Protein 2IIH (pdb70)

InterPro domains:
  IPR002820 Molybdopterin cofactor biosynthesis C (MoaC) domain [PF01967] (13-148)
  IPR023045 Molybdenum cofactor biosynthesis C [TIGR00581] (7-150)
  IPR036522 Molybdopterin cofactor biosynthesis C (MoaC) domain superfamily [G3DSA:3.30.70.640] (1-157)
  IPR036522 Molybdopterin cofactor biosynthesis C (MoaC) domain superfamily [SSF55040] (9-153)
  IPR047594 Molybdenum cofactor biosynthesis C, bacteria/eukaryotes [MF_01224_B] (1-156)
  IPR047594 Molybdenum cofactor biosynthesis C, bacteria/eukaryotes [cd01420] (13-152)
  IPR050105 Molybdenum cofactor biosynthesis MoaA/MoaC [PTHR22960] (9-133)

Secondary structure (DSSP, 8-state):
-------TTS--EEEEEEEEEEEEPPHHHHHHHTTT-SSS--HHHHHHHHHHHHHHHHHHHSTTPPP---SEEEEEEEEETTTTEEEEEEEEEEEESS--HHHHHHHHHHHHHHHHHTTTTT-TT-EEEEEEEEEEE-STT--EE-

Solvent-accessible surface area: 8229 Å² total;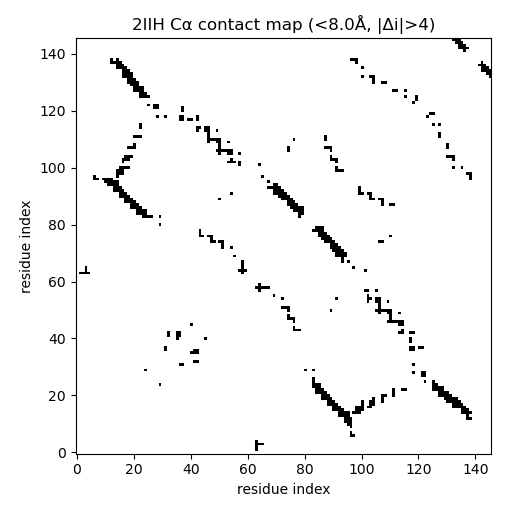 per-residue (Å²): 229,111,130,93,91,108,21,110,174,111,95,99,52,162,26,31,0,30,0,14,0,9,0,61,14,53,96,104,0,10,44,8,12,87,154,32,16,63,84,116,37,57,0,32,87,65,0,53,99,19,0,45,85,4,1,136,111,1,33,131,103,41,121,86,18,32,94,41,103,44,106,22,33,116,13,147,16,46,29,35,110,103,99,85,58,0,66,0,50,2,32,0,90,4,83,1,40,22,26,1,54,83,7,0,50,14,0,0,32,38,0,0,104,22,0,60,58,8,0,75,77,50,10,150,63,12,88,53,29,97,54,72,30,46,39,20,23,21,32,218,95,23,116,102,188,149

Structure (mmCIF, N/CA/C/O backbone):
data_2IIH
#
_entry.id   2IIH
#
_cell.length_a   106.573
_cell.length_b   106.573
_cell.length_c   59.251
_cell.angle_alpha   90.00
_cell.angle_beta   90.00
_cell.angle_gamma   120.00
#
_symmetry.space_group_name_H-M   'H 3 2'
#
loop_
_entity.id
_entity.type
_entity.pdbx_description
1 polymer 'Molybdenum cofactor biosynthesis protein C'
2 non-polymer 'PHOSPHATE ION'
3 water water
#
loop_
_atom_site.group_PDB
_atom_site.id
_atom_site.type_symbol
_atom_site.label_atom_id
_atom_site.label_alt_id
_atom_site.label_comp_id
_atom_site.label_asym_id
_atom_site.label_entity_id
_atom_site.label_seq_id
_atom_site.pdbx_PDB_ins_code
_atom_site.Cartn_x
_atom_site.Cartn_y
_atom_site.Cartn_z
_atom_site.occupancy
_atom_site.B_iso_or_equiv
_atom_site.auth_seq_id
_atom_site.auth_comp_id
_atom_site.auth_asym_id
_atom_site.auth_atom_id
_atom_site.pdbx_PDB_model_num
ATOM 1 N N . ARG A 1 10 ? 11.117 -23.157 8.637 1.00 36.39 10 ARG A N 1
ATOM 2 C CA . ARG A 1 10 ? 10.301 -22.234 7.802 1.00 33.32 10 ARG A CA 1
ATOM 3 C C . ARG A 1 10 ? 10.306 -20.815 8.368 1.00 30.97 10 ARG A C 1
ATOM 4 O O . ARG A 1 10 ? 10.488 -20.613 9.571 1.00 32.44 10 ARG A O 1
ATOM 12 N N . PRO A 1 11 ? 10.122 -19.808 7.501 1.00 23.55 11 PRO A N 1
ATOM 13 C CA . PRO A 1 11 ? 10.102 -18.405 7.927 1.00 24.44 11 PRO A CA 1
ATOM 14 C C . PRO A 1 11 ? 8.950 -18.146 8.893 1.00 22.74 11 PRO A C 1
ATOM 15 O O . PRO A 1 11 ? 7.921 -18.817 8.832 1.00 20.61 11 PRO A O 1
ATOM 19 N N . ARG A 1 12 ? 9.119 -17.169 9.775 1.00 23.23 12 ARG A N 1
ATOM 20 C CA . ARG A 1 12 ? 8.074 -16.834 10.733 1.00 29.30 12 ARG A CA 1
ATOM 21 C C . ARG A 1 12 ? 8.320 -15.486 11.395 1.00 26.04 12 ARG A C 1
ATOM 22 O O . ARG A 1 12 ? 9.465 -15.071 11.575 1.00 28.91 12 ARG A O 1
ATOM 30 N N . MET A 1 13 ? 7.240 -14.794 11.742 1.00 24.87 13 MET A N 1
ATOM 31 C CA . MET A 1 13 ? 7.371 -13.518 12.432 1.00 25.44 13 MET A CA 1
ATOM 32 C C . MET A 1 13 ? 7.443 -13.914 13.901 1.00 30.47 13 MET A C 1
ATOM 33 O O . MET A 1 13 ? 6.417 -14.197 14.529 1.00 24.49 13 MET A O 1
ATOM 38 N N . VAL A 1 14 ? 8.664 -13.962 14.428 1.00 30.57 14 VAL A N 1
ATOM 39 C CA . VAL A 1 14 ? 8.913 -14.339 15.816 1.00 33.66 14 VAL A CA 1
ATOM 40 C C . VAL A 1 14 ? 7.860 -13.797 16.770 1.00 31.24 14 VAL A C 1
ATOM 41 O O . VAL A 1 14 ? 7.499 -12.621 16.714 1.00 32.33 14 VAL A O 1
ATOM 45 N N . ASP A 1 15 ? 7.371 -14.662 17.652 1.00 33.44 15 ASP A N 1
ATOM 46 C CA . ASP A 1 15 ? 6.358 -14.269 18.619 1.00 32.42 15 ASP A CA 1
ATOM 47 C C . ASP A 1 15 ? 6.991 -13.493 19.769 1.00 35.14 15 ASP A C 1
ATOM 48 O O . ASP A 1 15 ? 7.902 -13.985 20.438 1.00 35.72 15 ASP A O 1
ATOM 53 N N . VAL A 1 16 ? 6.512 -12.272 19.981 1.00 32.96 16 VAL A N 1
ATOM 54 C CA . VAL A 1 16 ? 7.019 -11.413 21.046 1.00 33.99 16 VAL A CA 1
ATOM 55 C C . VAL A 1 16 ? 5.850 -10.846 21.844 1.00 33.72 16 VAL A C 1
ATOM 56 O O . VAL A 1 16 ? 5.969 -9.805 22.491 1.00 34.11 16 VAL A O 1
ATOM 60 N N . THR A 1 17 ? 4.720 -11.545 21.792 1.00 34.03 17 THR A N 1
ATOM 61 C CA . THR A 1 17 ? 3.516 -11.110 22.486 1.00 35.57 17 THR A CA 1
ATOM 62 C C . THR A 1 17 ? 3.712 -11.026 24.000 1.00 38.81 17 THR A C 1
ATOM 63 O O . THR A 1 17 ? 3.193 -10.118 24.645 1.00 38.37 17 THR A O 1
ATOM 67 N N . GLU A 1 18 ? 4.467 -11.966 24.559 1.00 42.53 18 GLU A N 1
ATOM 68 C CA . GLU A 1 18 ? 4.710 -11.995 25.999 1.00 49.38 18 GLU A CA 1
ATOM 69 C C . GLU A 1 18 ? 5.699 -10.940 26.473 1.00 48.13 18 GLU A C 1
ATOM 70 O O . GLU A 1 18 ? 5.715 -10.583 27.651 1.00 48.33 18 GLU A O 1
ATOM 76 N N . LYS A 1 19 ? 6.531 -10.450 25.561 1.00 45.91 19 LYS A N 1
ATOM 77 C CA . LYS A 1 19 ? 7.512 -9.439 25.921 1.00 43.37 19 LYS A CA 1
ATOM 78 C C . LYS A 1 19 ? 6.828 -8.115 26.225 1.00 42.64 19 LYS A C 1
ATOM 79 O O . LYS A 1 19 ? 5.772 -7.807 25.677 1.00 44.10 19 LYS A O 1
ATOM 85 N N . PRO A 1 20 ? 7.424 -7.317 27.119 1.00 43.15 20 PRO A N 1
ATOM 86 C CA . PRO A 1 20 ? 6.879 -6.016 27.507 1.00 41.11 20 PRO A CA 1
ATOM 87 C C . PRO A 1 20 ? 7.110 -4.927 26.463 1.00 40.49 20 PRO A C 1
ATOM 88 O O . PRO A 1 20 ? 7.992 -5.038 25.613 1.00 40.63 20 PRO A O 1
ATOM 92 N N . GLU A 1 21 ? 6.313 -3.873 26.549 1.00 40.16 21 GLU A N 1
ATOM 93 C CA . GLU A 1 21 ? 6.400 -2.753 25.625 1.00 42.60 21 GLU A CA 1
ATOM 94 C C . GLU A 1 21 ? 7.401 -1.736 26.176 1.00 40.49 21 GLU A C 1
ATOM 95 O O . GLU A 1 21 ? 7.094 -0.994 27.110 1.00 40.44 21 GLU A O 1
ATOM 101 N N . THR A 1 22 ? 8.600 -1.713 25.600 1.00 35.49 22 THR A N 1
ATOM 102 C CA . THR A 1 22 ? 9.646 -0.800 26.047 1.00 32.22 22 THR A CA 1
ATOM 103 C C . THR A 1 22 ? 10.084 0.175 24.963 1.00 32.64 22 THR A C 1
ATOM 104 O O . THR A 1 22 ? 9.780 -0.006 23.785 1.00 32.00 22 THR A O 1
ATOM 108 N N . PHE A 1 23 ? 10.812 1.208 25.374 1.00 28.76 23 PHE A N 1
ATOM 109 C CA . PHE A 1 23 ? 11.295 2.224 24.453 1.00 29.78 23 PHE A CA 1
ATOM 110 C C . PHE A 1 23 ? 12.475 1.741 23.628 1.00 28.66 23 PHE A C 1
ATOM 111 O O . PHE A 1 23 ? 13.503 1.330 24.171 1.00 23.10 23 PHE A O 1
ATOM 119 N N . ARG A 1 24 ? 12.310 1.793 22.311 1.00 22.37 24 ARG A N 1
ATOM 120 C CA . ARG A 1 24 ? 13.346 1.360 21.383 1.00 25.75 24 ARG A CA 1
ATOM 121 C C . ARG A 1 24 ? 13.813 2.515 20.501 1.00 21.52 24 ARG A C 1
ATOM 122 O O . ARG A 1 24 ? 13.056 3.444 20.209 1.00 19.23 24 ARG A O 1
ATOM 130 N N . THR A 1 25 ? 15.068 2.449 20.077 1.00 20.91 25 THR A N 1
ATOM 131 C CA . THR A 1 25 ? 15.631 3.459 19.199 1.00 19.69 25 THR A CA 1
ATOM 132 C C . THR A 1 25 ? 16.676 2.795 18.312 1.00 18.17 25 THR A C 1
ATOM 133 O O . THR A 1 25 ? 17.290 1.802 18.699 1.00 20.09 25 THR A O 1
ATOM 137 N N . ALA A 1 26 ? 16.853 3.337 17.113 1.00 16.61 26 ALA A N 1
ATOM 138 C CA . ALA A 1 26 ? 17.835 2.809 16.177 1.00 17.22 26 ALA A CA 1
ATOM 139 C C . ALA A 1 26 ? 18.298 3.925 15.255 1.00 17.57 26 ALA A C 1
ATOM 140 O O . ALA A 1 26 ? 17.504 4.778 14.849 1.00 18.58 26 ALA A O 1
ATOM 142 N N . THR A 1 27 ? 19.588 3.914 14.934 1.00 15.41 27 THR A N 1
ATOM 143 C CA . THR A 1 27 ? 20.178 4.918 14.058 1.00 15.45 27 THR A CA 1
ATOM 144 C C . THR A 1 27 ? 21.044 4.225 13.012 1.00 12.75 27 THR A C 1
ATOM 145 O O . THR A 1 27 ? 21.868 3.370 13.342 1.00 15.25 27 THR A O 1
ATOM 149 N N . ALA A 1 28 ? 20.846 4.587 11.750 1.00 13.68 28 ALA A N 1
ATOM 150 C CA . ALA A 1 28 ? 21.622 4.004 10.664 1.00 15.73 28 ALA A CA 1
ATOM 151 C C . ALA A 1 28 ? 22.080 5.103 9.720 1.00 13.35 28 ALA A C 1
ATOM 152 O O . ALA A 1 28 ? 21.673 6.257 9.850 1.00 17.29 28 ALA A O 1
ATOM 154 N N . GLU A 1 29 ? 22.938 4.745 8.772 1.00 14.80 29 GLU A N 1
ATOM 155 C CA . GLU A 1 29 ? 23.424 5.709 7.799 1.00 13.86 29 GLU A CA 1
ATOM 156 C C . GLU A 1 29 ? 23.699 5.014 6.474 1.00 13.58 29 GLU A C 1
ATOM 157 O O . GLU A 1 29 ? 23.806 3.788 6.411 1.00 17.05 29 GLU A O 1
ATOM 163 N N . ALA A 1 30 ? 23.779 5.811 5.417 1.00 15.27 30 ALA A N 1
ATOM 164 C CA . ALA A 1 30 ? 24.062 5.319 4.081 1.00 14.64 30 ALA A CA 1
ATOM 165 C C . ALA A 1 30 ? 24.813 6.426 3.362 1.00 14.03 30 ALA A C 1
ATOM 166 O O . ALA A 1 30 ? 24.750 7.593 3.756 1.00 13.58 30 ALA A O 1
ATOM 168 N N . PHE A 1 31 ? 25.534 6.054 2.312 1.00 14.79 31 PHE A N 1
ATOM 169 C CA . PHE A 1 31 ? 26.298 7.018 1.540 1.00 16.86 31 PHE A CA 1
ATOM 170 C C . PHE A 1 31 ? 26.095 6.811 0.050 1.00 17.84 31 PHE A C 1
ATOM 171 O O . PHE A 1 31 ? 25.883 5.689 -0.413 1.00 19.34 31 PHE A O 1
ATOM 179 N N . VAL A 1 32 ? 26.153 7.909 -0.693 1.00 17.27 32 VAL A N 1
ATOM 180 C CA . VAL A 1 32 ? 26.059 7.865 -2.145 1.00 16.52 32 VAL A CA 1
ATOM 181 C C . VAL A 1 32 ? 27.356 8.515 -2.603 1.00 18.19 32 VAL A C 1
ATOM 182 O O . VAL A 1 32 ? 27.631 9.664 -2.244 1.00 19.50 32 VAL A O 1
ATOM 186 N N . GLU A 1 33 ? 28.168 7.781 -3.359 1.00 19.79 33 GLU A N 1
ATOM 187 C CA . GLU A 1 33 ? 29.433 8.329 -3.845 1.00 19.28 33 GLU A CA 1
ATOM 188 C C . GLU A 1 33 ? 29.175 9.093 -5.141 1.00 20.31 33 GLU A C 1
ATOM 189 O O . GLU A 1 33 ? 28.610 8.552 -6.091 1.00 20.63 33 GLU A O 1
ATOM 195 N N . LEU A 1 34 ? 29.605 10.350 -5.179 1.00 19.84 34 LEU A N 1
ATOM 196 C CA . LEU A 1 34 ? 29.366 11.203 -6.339 1.00 19.51 34 LEU A CA 1
ATOM 197 C C . LEU A 1 34 ? 30.520 11.377 -7.324 1.00 22.48 34 LEU A C 1
ATOM 198 O O . LEU A 1 34 ? 31.688 11.402 -6.941 1.00 20.93 34 LEU A O 1
ATOM 203 N N . THR A 1 35 ? 30.172 11.500 -8.600 1.00 21.50 35 THR A N 1
ATOM 204 C CA . THR A 1 35 ? 31.153 11.750 -9.646 1.00 28.40 35 THR A CA 1
ATOM 205 C C . THR A 1 35 ? 31.179 13.274 -9.696 1.00 29.17 35 THR A C 1
ATOM 206 O O . THR A 1 35 ? 30.340 13.914 -9.068 1.00 21.40 35 THR A O 1
ATOM 210 N N . GLU A 1 36 ? 32.125 13.869 -10.416 1.00 31.70 36 GLU A N 1
ATOM 211 C CA . GLU A 1 36 ? 32.168 15.327 -10.484 1.00 34.05 36 GLU A CA 1
ATOM 212 C C . GLU A 1 36 ? 30.906 15.868 -11.142 1.00 30.64 36 GLU A C 1
ATOM 213 O O . GLU A 1 36 ? 30.400 16.922 -10.759 1.00 29.99 36 GLU A O 1
ATOM 219 N N . GLU A 1 37 ? 30.395 15.136 -12.126 1.00 30.91 37 GLU A N 1
ATOM 220 C CA . GLU A 1 37 ? 29.187 15.547 -12.832 1.00 31.84 37 GLU A CA 1
ATOM 221 C C . GLU A 1 37 ? 27.998 15.605 -11.874 1.00 31.47 37 GLU A C 1
ATOM 222 O O . GLU A 1 37 ? 27.207 16.549 -11.910 1.00 30.99 37 GLU A O 1
ATOM 228 N N . ALA A 1 38 ? 27.877 14.595 -11.018 1.00 27.10 38 ALA A N 1
ATOM 229 C CA . ALA A 1 38 ? 26.779 14.533 -10.056 1.00 26.30 38 ALA A CA 1
ATOM 230 C C . ALA A 1 38 ? 26.905 15.617 -8.987 1.00 25.90 38 ALA A C 1
ATOM 231 O O . ALA A 1 38 ? 25.912 16.226 -8.587 1.00 23.95 38 ALA A O 1
ATOM 233 N N . LEU A 1 39 ? 28.129 15.862 -8.527 1.00 25.54 39 LEU A N 1
ATOM 234 C CA . LEU A 1 39 ? 28.363 16.879 -7.508 1.00 24.37 39 LEU A CA 1
ATOM 235 C C . LEU A 1 39 ? 27.971 18.247 -8.051 1.00 26.98 39 LEU A C 1
ATOM 236 O O . LEU A 1 39 ? 27.280 19.019 -7.386 1.00 29.02 39 LEU A O 1
ATOM 241 N N . SER A 1 40 ? 28.418 18.536 -9.267 1.00 28.65 40 SER A N 1
ATOM 242 C CA . SER A 1 40 ? 28.115 19.807 -9.906 1.00 32.20 40 SER A CA 1
ATOM 243 C C . SER A 1 40 ? 26.604 19.996 -9.972 1.00 34.92 40 SER A C 1
ATOM 244 O O . SER A 1 40 ? 26.094 21.093 -9.751 1.00 34.85 40 SER A O 1
ATOM 247 N N . ALA A 1 41 ? 25.891 18.913 -10.265 1.00 35.92 41 ALA A N 1
ATOM 248 C CA . ALA A 1 41 ? 24.437 18.954 -10.360 1.00 38.08 41 ALA A CA 1
ATOM 249 C C . ALA A 1 41 ? 23.786 19.263 -9.014 1.00 38.99 41 ALA A C 1
ATOM 250 O O . ALA A 1 41 ? 22.846 20.053 -8.940 1.00 41.59 41 ALA A O 1
ATOM 252 N N . LEU A 1 42 ? 24.286 18.640 -7.951 1.00 39.65 42 LEU A N 1
ATOM 253 C CA . LEU A 1 42 ? 23.737 18.850 -6.615 1.00 45.25 42 LEU A CA 1
ATOM 254 C C . LEU A 1 42 ? 23.997 20.246 -6.059 1.00 49.52 42 LEU A C 1
ATOM 255 O O . LEU A 1 42 ? 23.220 20.749 -5.245 1.00 52.65 42 LEU A O 1
ATOM 260 N N . GLU A 1 43 ? 25.087 20.872 -6.491 1.00 50.80 43 GLU A N 1
ATOM 261 C CA . GLU A 1 43 ? 25.424 22.207 -6.011 1.00 53.09 43 GLU A CA 1
ATOM 262 C C . GLU A 1 43 ? 24.581 23.279 -6.693 1.00 56.38 43 GLU A C 1
ATOM 263 O O . GLU A 1 43 ? 24.709 24.466 -6.390 1.00 61.29 43 GLU A O 1
ATOM 269 N N . LYS A 1 44 ? 23.716 22.855 -7.608 1.00 59.22 44 LYS A N 1
ATOM 270 C CA . LYS A 1 44 ? 22.860 23.785 -8.333 1.00 59.77 44 LYS A CA 1
ATOM 271 C C . LYS A 1 44 ? 21.377 23.525 -8.086 1.00 61.39 44 LYS A C 1
ATOM 272 O O . LYS A 1 44 ? 20.523 24.292 -8.530 1.00 59.93 44 LYS A O 1
ATOM 278 N N . GLY A 1 45 ? 21.073 22.442 -7.376 1.00 62.51 45 GLY A N 1
ATOM 279 C CA . GLY A 1 45 ? 19.689 22.120 -7.081 1.00 65.29 45 GLY A CA 1
ATOM 280 C C . GLY A 1 45 ? 19.126 20.969 -7.894 1.00 67.62 45 GLY A C 1
ATOM 281 O O . GLY A 1 45 ? 17.937 20.660 -7.796 1.00 67.62 45 GLY A O 1
ATOM 282 N N . GLY A 1 46 ? 19.972 20.335 -8.699 1.00 68.26 46 GLY A N 1
ATOM 283 C CA . GLY A 1 46 ? 19.520 19.218 -9.511 1.00 69.30 46 GLY A CA 1
ATOM 284 C C . GLY A 1 46 ? 19.713 19.435 -11.000 1.00 70.85 46 GLY A C 1
ATOM 285 O O . GLY A 1 46 ? 20.365 20.393 -11.416 1.00 69.64 46 GLY A O 1
ATOM 286 N N . VAL A 1 47 ? 19.146 18.538 -11.801 1.00 72.03 47 VAL A N 1
ATOM 287 C CA . VAL A 1 47 ? 19.248 18.619 -13.255 1.00 74.95 47 VAL A CA 1
ATOM 288 C C . VAL A 1 47 ? 17.867 18.624 -13.909 1.00 75.18 47 VAL A C 1
ATOM 289 O O . VAL A 1 47 ? 17.553 17.764 -14.733 1.00 74.44 47 VAL A O 1
ATOM 293 N N . GLY A 1 48 ? 17.047 19.604 -13.533 1.00 73.36 48 GLY A N 1
ATOM 294 C CA . GLY A 1 48 ? 15.709 19.713 -14.087 1.00 70.11 48 GLY A CA 1
ATOM 295 C C . GLY A 1 48 ? 14.774 18.643 -13.558 1.00 66.48 48 GLY A C 1
ATOM 296 O O . GLY A 1 48 ? 14.257 17.827 -14.325 1.00 68.04 48 GLY A O 1
ATOM 297 N N . LYS A 1 49 ? 14.548 18.645 -12.246 1.00 60.42 49 LYS A N 1
ATOM 298 C CA . LYS A 1 49 ? 13.676 17.651 -11.635 1.00 50.66 49 LYS A CA 1
ATOM 299 C C . LYS A 1 49 ? 13.409 17.927 -10.156 1.00 44.89 49 LYS A C 1
ATOM 300 O O . LYS A 1 49 ? 12.550 17.289 -9.549 1.00 41.24 49 LYS A O 1
ATOM 306 N N . GLY A 1 50 ? 14.149 18.870 -9.579 1.00 36.52 50 GLY A N 1
ATOM 307 C CA . GLY A 1 50 ? 13.974 19.189 -8.173 1.00 33.82 50 GLY A CA 1
ATOM 308 C C . GLY A 1 50 ? 15.242 18.923 -7.381 1.00 34.79 50 GLY A C 1
ATOM 309 O O . GLY A 1 50 ? 16.185 18.330 -7.904 1.00 37.52 50 GLY A O 1
ATOM 310 N N . ASP A 1 51 ? 15.266 19.356 -6.122 1.00 29.93 51 ASP A N 1
ATOM 311 C CA . ASP A 1 51 ? 16.433 19.169 -5.259 1.00 29.11 51 ASP A CA 1
ATOM 312 C C . ASP A 1 51 ? 16.493 17.735 -4.737 1.00 25.67 51 ASP A C 1
ATOM 313 O O . ASP A 1 51 ? 15.672 17.328 -3.913 1.00 28.33 51 ASP A O 1
ATOM 318 N N . PRO A 1 52 ? 17.478 16.951 -5.201 1.00 23.32 52 PRO A N 1
ATOM 319 C CA . PRO A 1 52 ? 17.621 15.558 -4.767 1.00 24.65 52 PRO A CA 1
ATOM 320 C C . PRO A 1 52 ? 17.687 15.355 -3.251 1.00 24.16 52 PRO A C 1
ATOM 321 O O . PRO A 1 52 ? 17.100 14.413 -2.722 1.00 20.55 52 PRO A O 1
ATOM 325 N N . LEU A 1 53 ? 18.397 16.235 -2.551 1.00 21.97 53 LEU A N 1
ATOM 326 C CA . LEU A 1 53 ? 18.543 16.101 -1.105 1.00 21.03 53 LEU A CA 1
ATOM 327 C C . LEU A 1 53 ? 17.226 16.279 -0.355 1.00 22.12 53 LEU A C 1
ATOM 328 O O . LEU A 1 53 ? 16.962 15.585 0.626 1.00 18.75 53 LEU A O 1
ATOM 333 N N . VAL A 1 54 ? 16.402 17.208 -0.826 1.00 21.17 54 VAL A N 1
ATOM 334 C CA . VAL A 1 54 ? 15.116 17.485 -0.198 1.00 20.27 54 VAL A CA 1
ATOM 335 C C . VAL A 1 54 ? 14.119 16.345 -0.411 1.00 18.09 54 VAL A C 1
ATOM 336 O O . VAL A 1 54 ? 13.474 15.880 0.530 1.00 18.98 54 VAL A O 1
ATOM 340 N N . VAL A 1 55 ? 13.994 15.905 -1.656 1.00 16.52 55 VAL A N 1
ATOM 341 C CA . VAL A 1 55 ? 13.072 14.825 -1.995 1.00 12.44 55 VAL A CA 1
ATOM 342 C C . VAL A 1 55 ? 13.484 13.524 -1.310 1.00 14.49 55 VAL A C 1
ATOM 343 O O . VAL A 1 55 ? 12.638 12.769 -0.833 1.00 13.21 55 VAL A O 1
ATOM 347 N N . ALA A 1 56 ? 14.790 13.273 -1.247 1.00 14.28 56 ALA A N 1
ATOM 348 C CA . ALA A 1 56 ? 15.304 12.056 -0.624 1.00 13.93 56 ALA A CA 1
ATOM 349 C C . ALA A 1 56 ? 15.035 12.004 0.877 1.00 15.36 56 ALA A C 1
ATOM 350 O O . ALA A 1 56 ? 14.734 10.944 1.428 1.00 14.12 56 ALA A O 1
ATOM 352 N N . GLN A 1 57 ? 15.150 13.153 1.535 1.00 14.75 57 GLN A N 1
ATOM 353 C CA . GLN A 1 57 ? 14.937 13.235 2.971 1.00 17.47 57 GLN A CA 1
ATOM 354 C C . GLN A 1 57 ? 13.510 12.826 3.309 1.00 18.53 57 GLN A C 1
ATOM 355 O O . GLN A 1 57 ? 13.280 12.076 4.252 1.00 16.64 57 GLN A O 1
ATOM 361 N N . LEU A 1 58 ? 12.546 13.307 2.531 1.00 1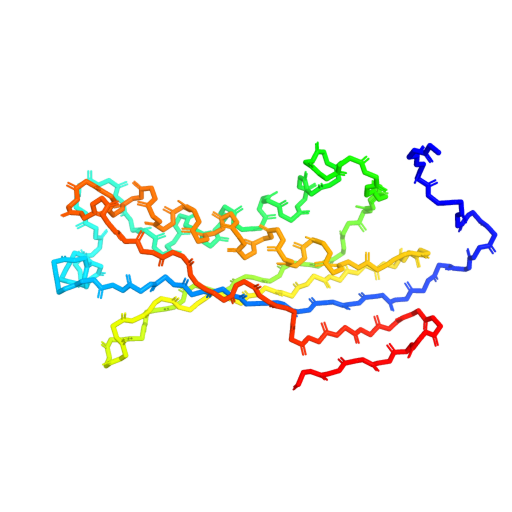5.86 58 LEU A N 1
ATOM 362 C CA . LEU A 1 58 ? 11.157 12.948 2.779 1.00 15.26 58 LEU A CA 1
ATOM 363 C C . LEU A 1 58 ? 10.895 11.486 2.429 1.00 14.03 58 LEU A C 1
ATOM 364 O O . LEU A 1 58 ? 10.131 10.806 3.113 1.00 12.19 58 LEU A O 1
ATOM 369 N N . ALA A 1 59 ? 11.533 10.995 1.368 1.00 13.37 59 ALA A N 1
ATOM 370 C CA . ALA A 1 59 ? 11.352 9.602 0.970 1.00 14.68 59 ALA A CA 1
ATOM 371 C C . ALA A 1 59 ? 11.805 8.688 2.105 1.00 12.98 59 ALA A C 1
ATOM 372 O O . ALA A 1 59 ? 11.237 7.621 2.314 1.00 13.30 59 ALA A O 1
ATOM 374 N N . GLY A 1 60 ? 12.832 9.118 2.832 1.00 12.85 60 GLY A N 1
ATOM 375 C CA . GLY A 1 60 ? 13.331 8.329 3.946 1.00 11.68 60 GLY A CA 1
ATOM 376 C C . GLY A 1 60 ? 12.318 8.197 5.071 1.00 12.86 60 GLY A C 1
ATOM 377 O O . GLY A 1 60 ? 12.142 7.118 5.639 1.00 11.35 60 GLY A O 1
ATOM 378 N N . ILE A 1 61 ? 11.648 9.299 5.401 1.00 13.11 61 ILE A N 1
ATOM 379 C CA . ILE A 1 61 ? 10.648 9.294 6.463 1.00 14.33 61 ILE A CA 1
ATOM 380 C C . ILE A 1 61 ? 9.492 8.389 6.056 1.00 14.36 61 ILE A C 1
ATOM 381 O O . ILE A 1 61 ? 9.028 7.562 6.836 1.00 12.53 61 ILE A O 1
ATOM 386 N N . LEU A 1 62 ? 9.036 8.544 4.820 1.00 13.36 62 LEU A N 1
ATOM 387 C CA . LEU A 1 62 ? 7.952 7.722 4.312 1.00 10.33 62 LEU A CA 1
ATOM 388 C C . LEU A 1 62 ? 8.343 6.248 4.334 1.00 13.27 62 LEU A C 1
ATOM 389 O O . LEU A 1 62 ? 7.543 5.392 4.724 1.00 14.24 62 LEU A O 1
ATOM 394 N N . ALA A 1 63 ? 9.576 5.960 3.923 1.00 13.29 63 ALA A N 1
ATOM 395 C CA . ALA A 1 63 ? 10.079 4.585 3.886 1.00 14.99 63 ALA A CA 1
ATOM 396 C C . ALA A 1 63 ? 10.108 3.930 5.264 1.00 15.91 63 ALA A C 1
ATOM 397 O O . ALA A 1 63 ? 9.831 2.737 5.400 1.00 13.60 63 ALA A O 1
ATOM 399 N N . ALA A 1 64 ? 10.452 4.707 6.285 1.00 13.60 64 ALA A N 1
ATOM 400 C CA . ALA A 1 64 ? 10.494 4.180 7.645 1.00 12.65 64 ALA A CA 1
ATOM 401 C C . ALA A 1 64 ? 9.116 3.634 8.021 1.00 14.07 64 ALA A C 1
ATOM 402 O O . ALA A 1 64 ? 8.994 2.568 8.631 1.00 11.69 64 ALA A O 1
ATOM 404 N N . LYS A 1 65 ? 8.071 4.370 7.654 1.00 14.80 65 LYS A N 1
ATOM 405 C CA . LYS A 1 65 ? 6.715 3.937 7.961 1.00 11.84 65 LYS A CA 1
ATOM 406 C C . LYS A 1 65 ? 6.265 2.731 7.138 1.00 16.91 65 LYS A C 1
ATOM 407 O O . LYS A 1 65 ? 5.383 1.992 7.559 1.00 20.06 65 LYS A O 1
ATOM 413 N N . LYS A 1 66 ? 6.879 2.530 5.975 1.00 17.44 66 LYS A N 1
ATOM 414 C CA . LYS A 1 66 ? 6.520 1.421 5.091 1.00 17.24 66 LYS A CA 1
ATOM 415 C C . LYS A 1 66 ? 7.376 0.174 5.291 1.00 15.80 66 LYS A C 1
ATOM 416 O O . LYS A 1 66 ? 7.174 -0.833 4.620 1.00 15.99 66 LYS A O 1
ATOM 422 N N . THR A 1 67 ? 8.320 0.238 6.220 1.00 15.16 67 THR A N 1
ATOM 423 C CA . THR A 1 67 ? 9.235 -0.877 6.467 1.00 13.29 67 THR A CA 1
ATOM 424 C C . THR A 1 67 ? 8.640 -2.282 6.616 1.00 12.87 67 THR A C 1
ATOM 425 O O . THR A 1 67 ? 9.101 -3.222 5.965 1.00 14.96 67 THR A O 1
ATOM 429 N N . ALA A 1 68 ? 7.627 -2.435 7.464 1.00 12.51 68 ALA A N 1
ATOM 430 C CA . ALA A 1 68 ? 7.024 -3.748 7.685 1.00 15.78 68 ALA A CA 1
ATOM 431 C C . ALA A 1 68 ? 6.385 -4.328 6.429 1.00 16.91 68 ALA A C 1
ATOM 432 O O . ALA A 1 68 ? 6.226 -5.541 6.309 1.00 17.09 68 ALA A O 1
ATOM 434 N N . ASP A 1 69 ? 6.021 -3.460 5.495 1.00 15.10 69 ASP A N 1
ATOM 435 C CA . ASP A 1 69 ? 5.401 -3.899 4.246 1.00 15.00 69 ASP A CA 1
ATOM 436 C C . ASP A 1 69 ? 6.466 -4.413 3.265 1.00 17.23 69 ASP A C 1
ATOM 437 O O . ASP A 1 69 ? 6.175 -5.234 2.393 1.00 18.84 69 ASP A O 1
ATOM 442 N N . LEU A 1 70 ? 7.704 -3.945 3.428 1.00 14.23 70 LEU A N 1
ATOM 443 C CA . LEU A 1 70 ? 8.811 -4.323 2.538 1.00 15.06 70 LEU A CA 1
ATOM 444 C C . LEU A 1 70 ? 9.649 -5.497 3.025 1.00 12.78 70 LEU A C 1
ATOM 445 O O . LEU A 1 70 ? 10.159 -6.290 2.223 1.00 15.07 70 LEU A O 1
ATOM 450 N N . ILE A 1 71 ? 9.821 -5.590 4.339 1.00 13.61 71 ILE A N 1
ATOM 451 C CA . ILE A 1 71 ? 10.608 -6.657 4.947 1.00 11.97 71 ILE A CA 1
ATOM 452 C C . ILE A 1 71 ? 9.629 -7.725 5.450 1.00 14.24 71 ILE A C 1
ATOM 453 O O . ILE A 1 71 ? 8.940 -7.535 6.460 1.00 13.39 71 ILE A O 1
ATOM 458 N N . PRO A 1 72 ? 9.569 -8.869 4.746 1.00 14.75 72 PRO A N 1
ATOM 459 C CA . PRO A 1 72 ? 8.683 -9.997 5.050 1.00 16.99 72 PRO A CA 1
ATOM 460 C C . PRO A 1 72 ? 8.394 -10.377 6.497 1.00 15.83 72 PRO A C 1
ATOM 461 O O . PRO A 1 72 ? 7.237 -10.406 6.900 1.00 16.42 72 PRO A O 1
ATOM 465 N N . LEU A 1 73 ? 9.427 -10.656 7.287 1.00 14.05 73 LEU A N 1
ATOM 466 C CA . LEU A 1 73 ? 9.210 -11.073 8.668 1.00 14.21 73 LEU A CA 1
ATOM 467 C C . LEU A 1 73 ? 9.210 -9.964 9.718 1.00 16.37 73 LEU A C 1
ATOM 468 O O . LEU A 1 73 ? 9.128 -10.232 10.922 1.00 17.38 73 LEU A O 1
ATOM 473 N N . CYS A 1 74 ? 9.268 -8.722 9.261 1.00 14.64 74 CYS A N 1
ATOM 474 C CA . CYS A 1 74 ? 9.294 -7.559 10.142 1.00 14.67 74 CYS A CA 1
ATOM 475 C C . CYS A 1 74 ? 7.967 -7.324 10.868 1.00 15.22 74 CYS A C 1
ATOM 476 O O . CYS A 1 74 ? 6.893 -7.463 10.279 1.00 14.62 74 CYS A O 1
ATOM 479 N N . HIS A 1 75 ? 8.047 -6.963 12.146 1.00 14.26 75 HIS A N 1
ATOM 480 C CA . HIS A 1 75 ? 6.853 -6.707 12.957 1.00 18.48 75 HIS A CA 1
ATOM 481 C C . HIS A 1 75 ? 6.266 -5.321 12.687 1.00 19.13 75 HIS A C 1
ATOM 482 O O . HIS A 1 75 ? 6.983 -4.321 12.700 1.00 19.72 75 HIS A O 1
ATOM 489 N N . PRO A 1 76 ? 4.952 -5.242 12.433 1.00 16.63 76 PRO A N 1
ATOM 490 C CA . PRO A 1 76 ? 4.325 -3.938 12.174 1.00 18.62 76 PRO A CA 1
ATOM 491 C C . PRO A 1 76 ? 4.292 -3.166 13.491 1.00 21.31 76 PRO A C 1
ATOM 492 O O . PRO A 1 76 ? 3.793 -3.674 14.493 1.00 27.11 76 PRO A O 1
ATOM 496 N N . LEU A 1 77 ? 4.818 -1.947 13.494 1.00 24.52 77 LEU A N 1
ATOM 497 C CA . LEU A 1 77 ? 4.853 -1.151 14.718 1.00 26.27 77 LEU A CA 1
ATOM 498 C C . LEU A 1 77 ? 4.466 0.307 14.516 1.00 21.95 77 LEU A C 1
ATOM 499 O O . LEU A 1 77 ? 4.726 0.890 13.467 1.00 23.79 77 LEU A O 1
ATOM 504 N N . PRO A 1 78 ? 3.816 0.913 15.521 1.00 19.83 78 PRO A N 1
ATOM 505 C CA . PRO A 1 78 ? 3.446 2.320 15.379 1.00 21.33 78 PRO A CA 1
ATOM 506 C C . PRO A 1 78 ? 4.699 3.100 15.775 1.00 24.61 78 PRO A C 1
ATOM 507 O O . PRO A 1 78 ? 5.220 2.927 16.878 1.00 26.46 78 PRO A O 1
ATOM 511 N N . LEU A 1 79 ? 5.200 3.930 14.871 1.00 26.42 79 LEU A N 1
ATOM 512 C CA . LEU A 1 79 ? 6.400 4.709 15.146 1.00 21.66 79 LEU A CA 1
ATOM 513 C C . LEU A 1 79 ? 6.059 5.994 15.884 1.00 21.44 79 LEU A C 1
ATOM 514 O O . LEU A 1 79 ? 5.062 6.645 15.586 1.00 24.77 79 LEU A O 1
ATOM 519 N N . THR A 1 80 ? 6.893 6.361 16.852 1.00 23.10 80 THR A N 1
ATOM 520 C CA . THR A 1 80 ? 6.655 7.575 17.617 1.00 23.71 80 THR A CA 1
ATOM 521 C C . THR A 1 80 ? 7.633 8.685 17.243 1.00 25.07 80 THR A C 1
ATOM 522 O O . THR A 1 80 ? 7.508 9.820 17.705 1.00 24.92 80 THR A O 1
ATOM 526 N N . GLY A 1 81 ? 8.607 8.358 16.400 1.00 20.70 81 GLY A N 1
ATOM 527 C CA . GLY A 1 81 ? 9.566 9.362 15.986 1.00 18.88 81 GLY A CA 1
ATOM 528 C C . GLY A 1 81 ? 10.415 8.929 14.808 1.00 15.85 81 GLY A C 1
ATOM 529 O O . GLY A 1 81 ? 10.850 7.778 14.738 1.00 15.83 81 GLY A O 1
ATOM 530 N N . VAL A 1 82 ? 10.634 9.852 13.876 1.00 16.04 82 VAL A N 1
ATOM 531 C CA . VAL A 1 82 ? 11.464 9.593 12.704 1.00 17.13 82 VAL A CA 1
ATOM 532 C C . VAL A 1 82 ? 12.193 10.863 12.298 1.00 18.74 82 VAL A C 1
ATOM 533 O O . VAL A 1 82 ? 11.574 11.894 12.024 1.00 19.38 82 VAL A O 1
ATOM 537 N N . GLU A 1 83 ? 13.519 10.781 12.279 1.00 16.85 83 GLU A N 1
ATOM 538 C CA . GLU A 1 83 ? 14.362 11.902 11.892 1.00 18.44 83 GLU A CA 1
ATOM 539 C C . GLU A 1 83 ? 15.271 11.406 10.776 1.00 17.68 83 GLU A C 1
ATOM 540 O O . GLU A 1 83 ? 15.876 10.339 10.893 1.00 17.48 83 GLU A O 1
ATOM 546 N N . VAL A 1 84 ? 15.344 12.160 9.687 1.00 15.55 84 VAL A N 1
ATOM 547 C CA . VAL A 1 84 ? 16.199 11.793 8.569 1.00 17.22 84 VAL A CA 1
ATOM 548 C C . VAL A 1 84 ? 16.963 13.020 8.097 1.00 23.29 84 VAL A C 1
ATOM 549 O O . VAL A 1 84 ? 16.401 14.111 7.983 1.00 22.56 84 VAL A O 1
ATOM 553 N N . ARG A 1 85 ? 18.253 12.846 7.845 1.00 20.60 85 ARG A N 1
ATOM 554 C CA . ARG A 1 85 ? 19.067 13.946 7.368 1.00 25.78 85 ARG A CA 1
ATOM 555 C C . ARG A 1 85 ? 19.821 13.498 6.128 1.00 22.83 85 ARG A C 1
ATOM 556 O O . ARG A 1 85 ? 20.395 12.408 6.096 1.00 25.24 85 ARG A O 1
ATOM 564 N N . VAL A 1 86 ? 19.793 14.338 5.102 1.00 18.13 86 VAL A N 1
ATOM 565 C CA . VAL A 1 86 ? 20.476 14.052 3.851 1.00 18.03 86 VAL A CA 1
ATOM 566 C C . VAL A 1 86 ? 21.337 15.261 3.529 1.00 24.36 86 VAL A C 1
ATOM 567 O O . VAL A 1 86 ? 20.837 16.289 3.067 1.00 22.99 86 VAL A O 1
ATOM 571 N N . GLU A 1 87 ? 22.636 15.145 3.779 1.00 26.74 87 GLU A N 1
ATOM 572 C CA . GLU A 1 87 ? 23.532 16.261 3.531 1.00 26.81 87 GLU A CA 1
ATOM 573 C C . GLU A 1 87 ? 24.659 15.984 2.553 1.00 25.23 87 GLU A C 1
ATOM 574 O O . GLU A 1 87 ? 25.154 14.859 2.432 1.00 22.14 87 GLU A O 1
ATOM 580 N N . LEU A 1 88 ? 25.046 17.038 1.846 1.00 20.85 88 LEU A N 1
ATOM 581 C CA . LEU A 1 88 ? 26.109 16.968 0.856 1.00 24.29 88 LEU A CA 1
ATOM 582 C C . LEU A 1 88 ? 27.453 17.228 1.524 1.00 25.04 88 LEU A C 1
ATOM 583 O O . LEU A 1 88 ? 27.609 18.201 2.265 1.00 25.19 88 LEU A O 1
ATOM 588 N N . LEU A 1 89 ? 28.416 16.352 1.263 1.00 23.59 89 LEU A N 1
ATOM 589 C CA . LEU A 1 89 ? 29.762 16.507 1.801 1.00 24.24 89 LEU A CA 1
ATOM 590 C C . LEU A 1 89 ? 30.633 16.736 0.568 1.00 22.95 89 LEU A C 1
ATOM 591 O O . LEU A 1 89 ? 31.204 15.803 0.002 1.00 19.16 89 LEU A O 1
ATOM 596 N N . LYS A 1 90 ? 30.703 17.997 0.150 1.00 25.73 90 LYS A N 1
ATOM 597 C CA . LYS A 1 90 ? 31.446 18.396 -1.041 1.00 24.41 90 LYS A CA 1
ATOM 598 C C . LYS A 1 90 ? 32.874 17.886 -1.159 1.00 25.24 90 LYS A C 1
ATOM 599 O O . LYS A 1 90 ? 33.224 17.255 -2.154 1.00 21.20 90 LYS A O 1
ATOM 605 N N . ALA A 1 91 ? 33.699 18.167 -0.154 1.00 25.75 91 ALA A N 1
ATOM 606 C CA . ALA A 1 91 ? 35.090 17.737 -0.178 1.00 24.95 91 ALA A CA 1
ATOM 607 C C . ALA A 1 91 ? 35.212 16.231 -0.390 1.00 25.73 91 ALA A C 1
ATOM 608 O O . ALA A 1 91 ? 36.066 15.769 -1.145 1.00 23.90 91 ALA A O 1
ATOM 610 N N . GLU A 1 92 ? 34.347 15.470 0.271 1.00 22.70 92 GLU A N 1
ATOM 611 C CA . GLU A 1 92 ? 34.361 14.016 0.159 1.00 24.57 92 GLU A CA 1
ATOM 612 C C . GLU A 1 92 ? 33.613 13.514 -1.079 1.00 21.94 92 GLU A C 1
ATOM 613 O O . GLU A 1 92 ? 33.656 12.322 -1.387 1.00 20.25 92 GLU A O 1
ATOM 619 N N . LYS A 1 93 ? 32.946 14.424 -1.789 1.00 22.85 93 LYS A N 1
ATOM 620 C CA . LYS A 1 93 ? 32.170 14.073 -2.982 1.00 23.57 93 LYS A CA 1
ATOM 621 C C . LYS A 1 93 ? 31.258 12.931 -2.575 1.00 22.46 93 LYS A C 1
ATOM 622 O O . LYS A 1 93 ? 31.171 11.899 -3.241 1.00 22.09 93 LYS A O 1
ATOM 628 N N . ARG A 1 94 ? 30.551 13.149 -1.476 1.00 22.04 94 ARG A N 1
ATOM 629 C CA . ARG A 1 94 ? 29.689 12.130 -0.911 1.00 23.00 94 ARG A CA 1
ATOM 630 C C . ARG A 1 94 ? 28.402 12.720 -0.342 1.00 20.91 94 ARG A C 1
ATOM 631 O O . ARG A 1 94 ? 28.391 13.847 0.149 1.00 23.28 94 ARG A O 1
ATOM 639 N N . VAL A 1 95 ? 27.317 11.956 -0.418 1.00 19.08 95 VAL A N 1
ATOM 640 C CA . VAL A 1 95 ? 26.059 12.393 0.177 1.00 16.03 95 VAL A CA 1
ATOM 641 C C . VAL A 1 95 ? 25.876 11.449 1.361 1.00 18.10 95 VAL A C 1
ATOM 642 O O . VAL A 1 95 ? 25.900 10.225 1.202 1.00 17.87 95 VAL A O 1
ATOM 646 N N . ARG A 1 96 ? 25.721 12.015 2.549 1.00 17.71 96 ARG A N 1
ATOM 647 C CA . ARG A 1 96 ? 25.547 11.205 3.745 1.00 17.37 96 ARG A CA 1
ATOM 648 C C . ARG A 1 96 ? 24.120 11.254 4.254 1.00 16.20 96 ARG A C 1
ATOM 649 O O . ARG A 1 96 ? 23.561 12.329 4.470 1.00 19.42 96 ARG A O 1
ATOM 657 N N . ILE A 1 97 ? 23.532 10.079 4.439 1.00 17.45 97 ILE A N 1
ATOM 658 C CA . ILE A 1 97 ? 22.166 9.968 4.939 1.00 15.65 97 ILE A CA 1
ATOM 659 C C . ILE A 1 97 ? 22.205 9.308 6.316 1.00 15.35 97 ILE A C 1
ATOM 660 O O . ILE A 1 97 ? 22.886 8.302 6.512 1.00 18.74 97 ILE A O 1
ATOM 665 N N . GLU A 1 98 ? 21.483 9.883 7.271 1.00 13.93 98 GLU A N 1
ATOM 666 C CA . GLU A 1 98 ? 21.433 9.340 8.619 1.00 15.64 98 GLU A CA 1
ATOM 667 C C . GLU A 1 98 ? 19.965 9.327 9.017 1.00 16.34 98 GLU A C 1
ATOM 668 O O . GLU A 1 98 ? 19.219 10.236 8.651 1.00 19.06 98 GLU A O 1
ATOM 674 N N . ALA A 1 99 ? 19.540 8.297 9.735 1.00 15.51 99 ALA A N 1
ATOM 675 C CA . ALA A 1 99 ? 18.146 8.221 10.152 1.00 13.55 99 ALA A CA 1
ATOM 676 C C . ALA A 1 99 ? 18.019 7.605 11.529 1.00 12.93 99 ALA A C 1
ATOM 677 O O . ALA A 1 99 ? 18.661 6.603 11.829 1.00 18.03 99 ALA A O 1
ATOM 679 N N . THR A 1 100 ? 17.196 8.224 12.367 1.00 15.50 100 THR A N 1
ATOM 680 C CA . THR A 1 100 ? 16.953 7.721 13.714 1.00 14.10 100 THR A CA 1
ATOM 681 C C . THR A 1 100 ? 15.453 7.513 13.872 1.00 16.81 100 THR A C 1
ATOM 682 O O . THR A 1 100 ? 14.659 8.426 13.633 1.00 16.45 100 THR A O 1
ATOM 686 N N . VAL A 1 101 ? 15.080 6.303 14.270 1.00 15.15 101 VAL A N 1
ATOM 687 C CA . VAL A 1 101 ? 13.680 5.949 14.467 1.00 16.74 101 VAL A CA 1
ATOM 688 C C . VAL A 1 101 ? 13.456 5.536 15.920 1.00 19.72 101 VAL A C 1
ATOM 689 O O . VAL A 1 101 ? 14.336 4.945 16.545 1.00 18.44 101 VAL A O 1
ATOM 693 N N . LYS A 1 102 ? 12.278 5.852 16.450 1.00 19.04 102 LYS A N 1
ATOM 694 C CA . LYS A 1 102 ? 11.943 5.520 17.832 1.00 22.12 102 LYS A CA 1
ATOM 695 C C . LYS A 1 102 ? 10.534 4.945 17.948 1.00 25.34 102 LYS A C 1
ATOM 696 O O . LYS A 1 102 ? 9.684 5.170 17.083 1.00 22.75 102 LYS A O 1
ATOM 702 N N . THR A 1 103 ? 10.294 4.209 19.030 1.00 22.69 103 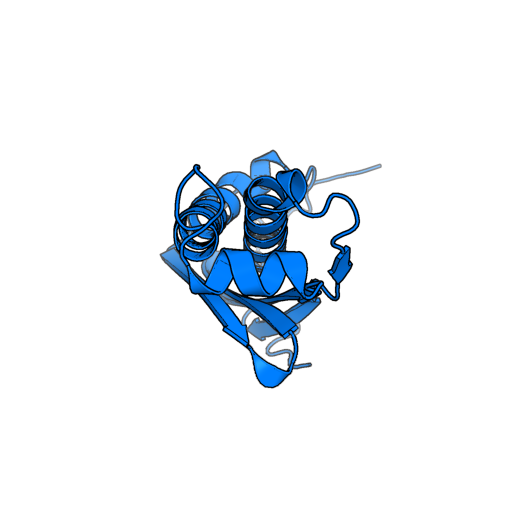THR A N 1
ATOM 703 C CA . THR A 1 103 ? 8.984 3.615 19.290 1.00 23.77 103 THR A CA 1
ATOM 704 C C . THR A 1 103 ? 8.974 2.935 20.652 1.00 25.49 103 THR A C 1
ATOM 705 O O . THR A 1 103 ? 9.988 2.890 21.348 1.00 23.31 103 THR A O 1
ATOM 709 N N . LYS A 1 104 ? 7.810 2.415 21.024 1.00 27.19 104 LYS A N 1
ATOM 710 C CA . LYS A 1 104 ? 7.643 1.679 22.268 1.00 25.72 104 LYS A CA 1
ATOM 711 C C . LYS A 1 104 ? 7.041 0.361 21.796 1.00 26.54 104 LYS A C 1
ATOM 712 O O . LYS A 1 104 ? 5.884 0.321 21.375 1.00 29.05 104 LYS A O 1
ATOM 718 N N . ALA A 1 105 ? 7.827 -0.710 21.840 1.00 25.16 105 ALA A N 1
ATOM 719 C CA . ALA A 1 105 ? 7.350 -2.007 21.370 1.00 27.92 105 ALA A CA 1
ATOM 720 C C . ALA A 1 105 ? 8.096 -3.186 21.979 1.00 27.37 105 ALA A C 1
ATOM 721 O O . ALA A 1 105 ? 8.913 -3.020 22.885 1.00 28.51 105 ALA A O 1
ATOM 723 N N . GLU A 1 106 ? 7.809 -4.380 21.468 1.00 26.33 106 GLU A N 1
ATOM 724 C CA . GLU A 1 106 ? 8.446 -5.600 21.949 1.00 27.85 106 GLU A CA 1
ATOM 725 C C . GLU A 1 106 ? 9.597 -6.018 21.038 1.00 25.25 106 GLU A C 1
ATOM 726 O O . GLU A 1 106 ? 10.254 -7.033 21.276 1.00 26.28 106 GLU A O 1
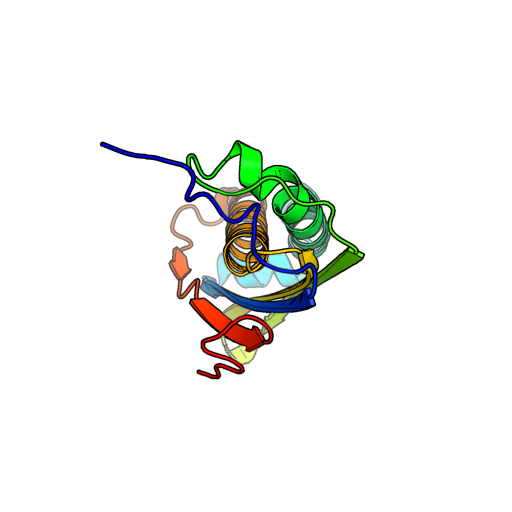ATOM 732 N N . THR A 1 107 ? 9.827 -5.234 19.988 1.00 21.56 107 THR A N 1
ATOM 733 C CA . THR A 1 107 ? 10.902 -5.505 19.041 1.00 20.36 107 THR A CA 1
ATOM 734 C C . THR A 1 107 ? 11.580 -4.192 18.657 1.00 17.63 107 THR A C 1
ATOM 735 O O . THR A 1 107 ? 11.020 -3.114 18.864 1.00 22.32 107 THR A O 1
ATOM 739 N N . GLY A 1 108 ? 12.785 -4.284 18.101 1.00 20.44 108 GLY A N 1
ATOM 740 C CA . GLY A 1 108 ? 13.524 -3.089 17.729 1.00 19.42 108 GLY A CA 1
ATOM 741 C C . GLY A 1 108 ? 13.154 -2.440 16.407 1.00 20.08 108 GLY A C 1
ATOM 742 O O . GLY A 1 108 ? 12.383 -2.988 15.618 1.00 21.07 108 GLY A O 1
ATOM 743 N N . VAL A 1 109 ? 13.709 -1.258 16.164 1.00 15.84 109 VAL A N 1
ATOM 744 C CA . VAL A 1 109 ? 13.439 -0.534 14.930 1.00 11.61 109 VAL A CA 1
ATOM 745 C C . VAL A 1 109 ? 14.673 -0.375 14.054 1.00 13.60 109 VAL A C 1
ATOM 746 O O . VAL A 1 109 ? 14.808 0.605 13.315 1.00 13.09 109 VAL A O 1
ATOM 750 N N . GLU A 1 110 ? 15.568 -1.355 14.128 1.00 15.70 110 GLU A N 1
ATOM 751 C CA . GLU A 1 110 ? 16.772 -1.329 13.316 1.00 14.83 110 GLU A CA 1
ATOM 752 C C . GLU A 1 110 ? 16.378 -1.335 11.845 1.00 14.17 110 GLU A C 1
ATOM 753 O O . GLU A 1 110 ? 16.940 -0.594 11.044 1.00 13.37 110 GLU A O 1
ATOM 759 N N . MET A 1 111 ? 15.397 -2.160 11.491 1.00 16.06 111 MET A N 1
ATOM 760 C CA . MET A 1 111 ? 14.975 -2.232 10.097 1.00 12.60 111 MET A CA 1
ATOM 761 C C . MET A 1 111 ? 14.391 -0.923 9.597 1.00 14.00 111 MET A C 1
ATOM 762 O O . MET A 1 111 ? 14.605 -0.549 8.448 1.00 14.04 111 MET A O 1
ATOM 767 N N . GLU A 1 112 ? 13.652 -0.224 10.453 1.00 11.17 112 GLU A N 1
ATOM 768 C CA . GLU A 1 112 ? 13.074 1.051 10.061 1.00 14.00 112 GLU A CA 1
ATOM 769 C C . GLU A 1 112 ? 14.162 2.084 9.777 1.00 14.29 112 GLU A C 1
ATOM 770 O O . GLU A 1 112 ? 14.051 2.847 8.830 1.00 11.49 112 GLU A O 1
ATOM 776 N N . ALA A 1 113 ? 15.209 2.109 10.600 1.00 14.68 113 ALA A N 1
ATOM 777 C CA . ALA A 1 113 ? 16.301 3.061 10.396 1.00 11.53 113 ALA A CA 1
ATOM 778 C C . ALA A 1 113 ? 17.079 2.705 9.131 1.00 11.67 113 ALA A C 1
ATOM 779 O O . ALA A 1 113 ? 17.391 3.569 8.310 1.00 11.63 113 ALA A O 1
ATOM 781 N N . MET A 1 114 ? 17.387 1.423 8.976 1.00 13.66 114 MET A N 1
ATOM 782 C CA . MET A 1 114 ? 18.118 0.944 7.807 1.00 12.97 114 MET A CA 1
ATOM 783 C C . MET A 1 114 ? 17.348 1.195 6.509 1.00 15.08 114 MET A C 1
ATOM 784 O O . MET A 1 114 ? 17.922 1.641 5.518 1.00 13.52 114 MET A O 1
ATOM 789 N N . THR A 1 115 ? 16.048 0.915 6.520 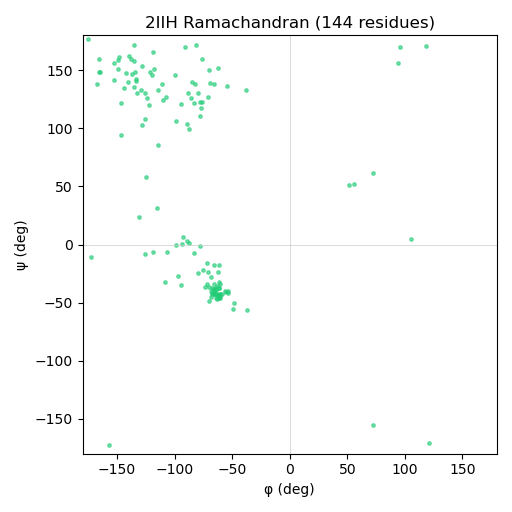1.00 12.54 115 THR A N 1
ATOM 790 C CA . THR A 1 115 ? 15.225 1.097 5.330 1.00 16.41 115 THR A CA 1
ATOM 791 C C . THR A 1 115 ? 15.074 2.572 4.962 1.00 10.96 115 THR A C 1
ATOM 792 O O . THR A 1 115 ? 15.057 2.924 3.787 1.00 12.46 115 THR A O 1
ATOM 796 N N . ALA A 1 116 ? 14.959 3.430 5.968 1.00 12.43 116 ALA A N 1
ATOM 797 C CA . ALA A 1 116 ? 14.843 4.859 5.727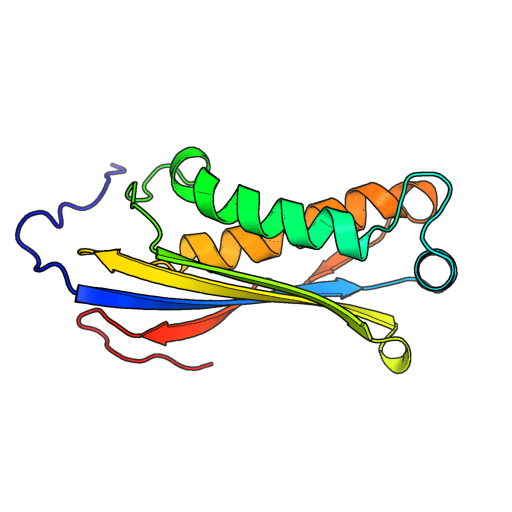 1.00 11.30 116 ALA A CA 1
ATOM 798 C C . ALA A 1 116 ? 16.095 5.348 4.990 1.00 9.62 116 ALA A C 1
ATOM 799 O O . ALA A 1 116 ? 16.006 6.107 4.027 1.00 11.67 116 ALA A O 1
ATOM 801 N N . CYS A 1 117 ? 17.266 4.903 5.438 1.00 13.52 117 CYS A N 1
ATOM 802 C CA . CYS A 1 117 ? 18.510 5.318 4.796 1.00 12.21 117 CYS A CA 1
ATOM 803 C C . CYS A 1 117 ? 18.627 4.765 3.386 1.00 10.00 117 CYS A C 1
ATOM 804 O O . CYS A 1 117 ? 19.039 5.476 2.470 1.00 11.68 117 CYS A O 1
ATOM 807 N N . ALA A 1 118 ? 18.251 3.498 3.217 1.00 10.23 118 ALA A N 1
ATOM 808 C CA . ALA A 1 118 ? 18.322 2.845 1.914 1.00 11.19 118 ALA A CA 1
ATOM 809 C C . ALA A 1 118 ? 17.450 3.514 0.867 1.00 12.42 118 ALA A C 1
ATOM 810 O O . ALA A 1 118 ? 17.891 3.743 -0.257 1.00 10.06 118 ALA A O 1
ATOM 812 N N . VAL A 1 119 ? 16.209 3.826 1.230 1.00 13.02 119 VAL A N 1
ATOM 813 C CA . VAL A 1 119 ? 15.300 4.463 0.285 1.00 13.03 119 VAL A CA 1
ATOM 814 C C . VAL A 1 119 ? 15.688 5.916 0.012 1.00 11.19 119 VAL A C 1
ATOM 815 O O . VAL A 1 119 ? 15.524 6.407 -1.102 1.00 11.79 119 VAL A O 1
ATOM 819 N N . ALA A 1 120 ? 16.216 6.611 1.015 1.00 11.19 120 ALA A N 1
ATOM 820 C CA . ALA A 1 120 ? 16.637 7.989 0.796 1.00 13.96 120 ALA A CA 1
ATOM 821 C C . ALA A 1 120 ? 17.790 7.946 -0.208 1.00 14.80 120 ALA A C 1
ATOM 822 O O . ALA A 1 120 ? 17.852 8.749 -1.139 1.00 11.60 120 ALA A O 1
ATOM 824 N N . ALA A 1 121 ? 18.697 6.987 -0.027 1.00 13.57 121 ALA A N 1
ATOM 825 C CA . ALA A 1 121 ? 19.830 6.848 -0.938 1.00 13.17 121 ALA A CA 1
ATOM 826 C C . ALA A 1 121 ? 19.328 6.525 -2.347 1.00 13.31 121 ALA A C 1
ATOM 827 O O . ALA A 1 121 ? 19.811 7.090 -3.324 1.00 12.76 121 ALA A O 1
ATOM 829 N N . LEU A 1 122 ? 18.353 5.623 -2.450 1.00 12.64 122 LEU A N 1
ATOM 830 C CA . LEU A 1 122 ? 17.796 5.260 -3.754 1.00 11.40 122 LEU A CA 1
ATOM 831 C C . LEU A 1 122 ? 17.160 6.471 -4.424 1.00 11.42 122 LEU A C 1
ATOM 832 O O . LEU A 1 122 ? 17.172 6.592 -5.651 1.00 13.25 122 LEU A O 1
ATOM 837 N N . THR A 1 123 ? 16.606 7.374 -3.620 1.00 12.09 123 THR A N 1
ATOM 838 C CA . THR A 1 123 ? 15.972 8.567 -4.167 1.00 11.70 123 THR A CA 1
ATOM 839 C C . THR A 1 123 ? 17.016 9.553 -4.666 1.00 13.52 123 THR A C 1
ATOM 840 O O . THR A 1 123 ? 16.821 10.212 -5.687 1.00 13.46 123 THR A O 1
ATOM 844 N N . VAL A 1 124 ? 18.135 9.647 -3.955 1.00 13.90 124 VAL A N 1
ATOM 845 C CA . VAL A 1 124 ? 19.213 10.524 -4.393 1.00 14.01 124 VAL A CA 1
ATOM 846 C C . VAL A 1 124 ? 19.674 9.994 -5.753 1.00 14.61 124 VAL A C 1
ATOM 847 O O . VAL A 1 124 ? 19.875 10.758 -6.698 1.00 16.53 124 VAL A O 1
ATOM 851 N N . TYR A 1 125 ? 19.828 8.675 -5.849 1.00 14.15 125 TYR A N 1
ATOM 852 C CA . TYR A 1 125 ? 20.249 8.046 -7.098 1.00 12.28 125 TYR A CA 1
ATOM 853 C C . TYR A 1 125 ? 19.240 8.338 -8.206 1.00 15.02 125 TYR A C 1
ATOM 854 O O . TYR A 1 125 ? 19.612 8.708 -9.322 1.00 17.25 125 TYR A O 1
ATOM 863 N N . ASP A 1 126 ? 17.955 8.174 -7.898 1.00 16.32 126 ASP A N 1
ATOM 864 C CA . ASP A 1 126 ? 16.914 8.406 -8.894 1.00 14.65 126 ASP A CA 1
ATOM 865 C C . ASP A 1 126 ? 16.999 9.778 -9.539 1.00 14.55 126 ASP A C 1
ATOM 866 O O . ASP A 1 126 ? 16.831 9.920 -10.747 1.00 18.11 126 ASP A O 1
ATOM 871 N N . MET A 1 127 ? 17.277 10.790 -8.735 1.00 16.98 127 MET A N 1
ATOM 872 C CA . MET A 1 127 ? 17.326 12.139 -9.269 1.00 21.21 127 MET A CA 1
ATOM 873 C C . MET A 1 127 ? 18.661 12.633 -9.805 1.00 21.26 127 MET A C 1
ATOM 874 O O . MET A 1 127 ? 18.771 13.779 -10.231 1.00 23.43 127 MET A O 1
ATOM 879 N N . LEU A 1 128 ? 19.663 11.763 -9.804 1.00 22.51 128 LEU A N 1
ATOM 880 C CA . LEU A 1 128 ? 20.980 12.119 -10.327 1.00 22.16 128 LEU A CA 1
ATOM 881 C C . LEU A 1 128 ? 21.433 11.126 -11.389 1.00 23.58 128 LEU A C 1
ATOM 882 O O . LEU A 1 128 ? 22.440 11.347 -12.061 1.00 28.37 128 LEU A O 1
ATOM 887 N N . LYS A 1 129 ? 20.686 10.038 -11.555 1.00 19.75 129 LYS A N 1
ATOM 888 C CA . LYS A 1 129 ? 21.055 9.019 -12.533 1.00 24.34 129 LYS A CA 1
ATOM 889 C C . LYS A 1 129 ? 20.984 9.501 -13.981 1.00 27.99 129 LYS A C 1
ATOM 890 O O . LYS A 1 129 ? 21.560 8.881 -14.876 1.00 29.50 129 LYS A O 1
ATOM 896 N N . ALA A 1 130 ? 20.280 10.604 -14.212 1.00 29.25 130 ALA A N 1
ATOM 897 C CA . ALA A 1 130 ? 20.161 11.148 -15.559 1.00 35.17 130 ALA A CA 1
ATOM 898 C C . ALA A 1 130 ? 21.531 11.620 -16.037 1.00 36.54 130 ALA A C 1
ATOM 899 O O . ALA A 1 130 ? 21.854 11.525 -17.220 1.00 42.29 130 ALA A O 1
ATOM 901 N N . ALA A 1 131 ? 22.333 12.125 -15.107 1.00 37.41 131 ALA A N 1
ATOM 902 C CA . ALA A 1 131 ? 23.669 12.609 -15.428 1.00 41.90 131 ALA A CA 1
ATOM 903 C C . ALA A 1 131 ? 24.734 11.553 -15.141 1.00 39.60 131 ALA A C 1
ATOM 904 O O . ALA A 1 131 ? 25.790 11.544 -15.774 1.00 36.89 131 ALA A O 1
ATOM 906 N N . SER A 1 132 ? 24.457 10.661 -14.192 1.00 35.16 132 SER A N 1
ATOM 907 C CA . SER A 1 132 ? 25.412 9.617 -13.833 1.00 30.02 132 SER A CA 1
ATOM 908 C C . SER A 1 132 ? 24.737 8.313 -13.412 1.00 29.09 132 SER A C 1
ATOM 909 O O . SER A 1 132 ? 24.379 8.133 -12.248 1.00 22.25 132 SER A O 1
ATOM 912 N N . LYS A 1 133 ? 24.578 7.402 -14.364 1.00 21.44 133 LYS A N 1
ATOM 913 C CA . LYS A 1 133 ? 23.945 6.122 -14.084 1.00 24.62 133 LYS A CA 1
ATOM 914 C C . LYS A 1 133 ? 24.819 5.187 -13.257 1.00 24.57 133 LYS A C 1
ATOM 915 O O . LYS A 1 133 ? 24.322 4.217 -12.682 1.00 18.76 133 LYS A O 1
ATOM 921 N N . GLY A 1 134 ? 26.114 5.496 -13.183 1.00 21.45 134 GLY A N 1
ATOM 922 C CA . GLY A 1 134 ? 27.040 4.663 -12.432 1.00 20.47 134 GLY A CA 1
ATOM 923 C C . GLY A 1 134 ? 27.194 4.970 -10.951 1.00 19.00 134 GLY A C 1
ATOM 924 O O . GLY A 1 134 ? 27.984 4.316 -10.269 1.00 19.16 134 GLY A O 1
ATOM 925 N N . LEU A 1 135 ? 26.457 5.957 -10.444 1.00 17.10 135 LEU A N 1
ATOM 926 C CA . LEU A 1 135 ? 26.539 6.316 -9.028 1.00 16.35 135 LEU A CA 1
ATOM 927 C C . LEU A 1 135 ? 26.283 5.105 -8.142 1.00 18.69 135 LEU A C 1
ATOM 928 O O . LEU A 1 135 ? 25.354 4.328 -8.388 1.00 17.41 135 LEU A O 1
ATOM 933 N N . VAL A 1 136 ? 27.099 4.962 -7.102 1.00 15.27 136 VAL A N 1
ATOM 934 C CA . VAL A 1 136 ? 26.995 3.838 -6.186 1.00 15.49 136 VAL A CA 1
ATOM 935 C C . VAL A 1 136 ? 26.503 4.196 -4.791 1.00 15.44 136 VAL A C 1
ATOM 936 O O . VAL A 1 136 ? 26.892 5.220 -4.214 1.00 16.91 136 VAL A O 1
ATOM 940 N N . ILE A 1 137 ? 25.622 3.346 -4.269 1.00 13.21 137 ILE A N 1
ATOM 941 C CA . ILE A 1 137 ? 25.108 3.502 -2.913 1.00 13.56 137 ILE A CA 1
ATOM 942 C C . ILE A 1 137 ? 26.013 2.611 -2.077 1.00 17.56 137 ILE A C 1
ATOM 943 O O . ILE A 1 137 ? 26.090 1.405 -2.305 1.00 17.36 137 ILE A O 1
ATOM 948 N N . SER A 1 138 ? 26.693 3.187 -1.101 1.00 23.01 138 SER A N 1
ATOM 949 C CA . SER A 1 138 ? 27.603 2.382 -0.304 1.00 25.02 138 SER A CA 1
ATOM 950 C C . SER A 1 138 ? 27.406 2.508 1.197 1.00 17.61 138 SER A C 1
ATOM 951 O O . SER A 1 138 ? 26.899 3.511 1.701 1.00 27.68 138 SER A O 1
ATOM 954 N N . GLN A 1 139 ? 27.789 1.449 1.894 1.00 25.31 139 GLN A N 1
ATOM 955 C CA . GLN A 1 139 ? 27.751 1.399 3.341 1.00 22.75 139 GLN A CA 1
ATOM 956 C C . GLN A 1 139 ? 26.444 1.664 4.075 1.00 24.94 139 GLN A C 1
ATOM 957 O O . GLN A 1 139 ? 26.413 2.517 4.967 1.00 27.52 139 GLN A O 1
ATOM 963 N N . VAL A 1 140 ? 25.365 0.974 3.712 1.00 13.96 140 VAL A N 1
ATOM 964 C CA . VAL A 1 140 ? 24.122 1.157 4.462 1.00 13.41 140 VAL A CA 1
ATOM 965 C C . VAL A 1 140 ? 24.428 0.325 5.699 1.00 13.67 140 VAL A C 1
ATOM 966 O O . VAL A 1 140 ? 24.634 -0.885 5.600 1.00 14.77 140 VAL A O 1
ATOM 970 N N . ARG A 1 141 ? 24.471 0.966 6.859 1.00 13.12 141 ARG A N 1
ATOM 971 C CA . ARG A 1 141 ? 24.829 0.252 8.079 1.00 14.35 141 ARG A CA 1
ATOM 972 C C . ARG A 1 141 ? 24.232 0.859 9.334 1.00 15.30 141 ARG A C 1
ATOM 973 O O . ARG A 1 141 ? 23.916 2.052 9.377 1.00 18.27 141 ARG A O 1
ATOM 981 N N . LEU A 1 142 ? 24.101 0.026 10.360 1.00 15.09 142 LEU A N 1
ATOM 982 C CA . LEU A 1 142 ? 23.551 0.451 11.639 1.00 13.00 142 LEU A CA 1
ATOM 983 C C . LEU A 1 142 ? 24.651 1.119 12.454 1.00 16.62 14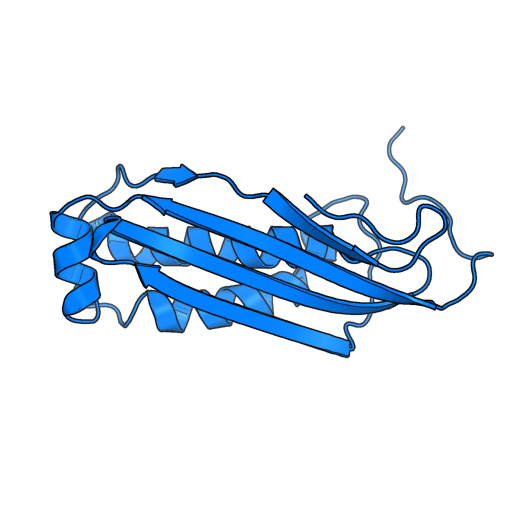2 LEU A C 1
ATOM 984 O O . LEU A 1 142 ? 25.793 0.648 12.476 1.00 18.42 142 LEU A O 1
ATOM 989 N N . LEU A 1 143 ? 24.306 2.216 13.118 1.00 17.43 143 LEU A N 1
ATOM 990 C CA . LEU A 1 143 ? 25.267 2.948 13.936 1.00 18.08 143 LEU A CA 1
ATOM 991 C C . LEU A 1 143 ? 24.992 2.776 15.422 1.00 20.09 143 LEU A C 1
ATOM 992 O O . LEU A 1 143 ? 25.918 2.765 16.241 1.00 22.40 143 LEU A O 1
ATOM 997 N N . HIS A 1 144 ? 23.721 2.636 15.777 1.00 19.72 144 HIS A N 1
ATOM 998 C CA . HIS A 1 144 ? 23.359 2.504 17.180 1.00 21.67 144 HIS A CA 1
ATOM 999 C C . HIS A 1 144 ? 21.933 2.008 17.369 1.00 25.02 144 HIS A C 1
ATOM 1000 O O . HIS A 1 144 ? 21.105 2.084 16.463 1.00 17.82 144 HIS A O 1
ATOM 1007 N N . LYS A 1 145 ? 21.666 1.475 18.553 1.00 24.87 145 LYS A N 1
ATOM 1008 C CA . LYS A 1 145 ? 20.341 0.997 18.894 1.00 22.78 145 LYS A CA 1
ATOM 1009 C C . LYS A 1 145 ? 20.297 0.804 20.402 1.00 28.33 145 LYS A C 1
ATOM 1010 O O . LYS A 1 145 ? 21.313 0.491 21.028 1.00 24.46 145 LYS A O 1
ATOM 1016 N N . ALA A 1 146 ? 19.121 1.017 20.976 1.00 25.72 146 ALA A N 1
ATOM 1017 C CA . ALA A 1 146 ? 18.918 0.865 22.411 1.00 29.41 146 ALA A CA 1
ATOM 1018 C C . ALA A 1 146 ? 17.585 0.158 22.618 1.00 29.16 146 ALA A C 1
ATOM 1019 O O . ALA A 1 146 ? 16.730 0.170 21.733 1.00 24.98 146 ALA A O 1
ATOM 1021 N N . GLY A 1 147 ? 17.407 -0.443 23.791 1.00 25.51 147 GLY A N 1
ATOM 1022 C CA . GLY A 1 147 ? 16.182 -1.168 24.069 1.00 29.74 147 GLY A CA 1
ATOM 1023 C C . GLY A 1 147 ? 16.402 -2.631 23.736 1.00 33.13 147 GLY A C 1
ATOM 1024 O O . GLY A 1 147 ? 17.274 -2.960 22.930 1.00 38.18 147 GLY A O 1
ATOM 1025 N N . GLY A 1 148 ? 15.620 -3.513 24.349 1.00 36.22 148 GLY A N 1
ATOM 1026 C CA . GLY A 1 148 ? 15.776 -4.936 24.102 1.00 39.86 148 GLY A CA 1
ATOM 1027 C C . GLY A 1 148 ? 16.660 -5.568 25.165 1.00 43.00 148 GLY A C 1
ATOM 1028 O O . GLY A 1 148 ? 17.281 -4.863 25.958 1.00 40.91 148 GLY A O 1
ATOM 1029 N N . LYS A 1 149 ? 16.726 -6.896 25.181 1.00 48.10 149 LYS A N 1
ATOM 1030 C CA . LYS A 1 149 ? 17.536 -7.609 26.163 1.00 52.87 149 LYS A CA 1
ATOM 1031 C C . LYS A 1 149 ? 19.028 -7.368 25.951 1.00 53.81 149 LYS A C 1
ATOM 1032 O O . LYS A 1 149 ? 19.773 -7.166 26.911 1.00 54.27 149 LYS A O 1
ATOM 1038 N N . SER A 1 150 ? 19.459 -7.393 24.693 1.00 51.92 150 SER A N 1
ATOM 1039 C CA . SER A 1 150 ? 20.865 -7.179 24.367 1.00 51.69 150 SER A CA 1
ATOM 1040 C C . SER A 1 150 ? 21.317 -5.792 24.803 1.00 47.86 150 SER A C 1
ATOM 1041 O O . SER A 1 150 ? 22.512 -5.520 24.915 1.00 48.59 150 SER A O 1
ATOM 1044 N N . GLY A 1 151 ? 20.351 -4.915 25.047 1.00 42.10 151 GLY A N 1
ATOM 1045 C CA . GLY A 1 151 ? 20.670 -3.571 25.484 1.00 39.36 151 GLY A CA 1
ATOM 1046 C C . GLY A 1 151 ? 21.254 -2.663 24.422 1.00 39.40 151 GLY A C 1
ATOM 1047 O O . GLY A 1 151 ? 21.050 -2.857 23.223 1.00 37.96 151 GLY A O 1
ATOM 1048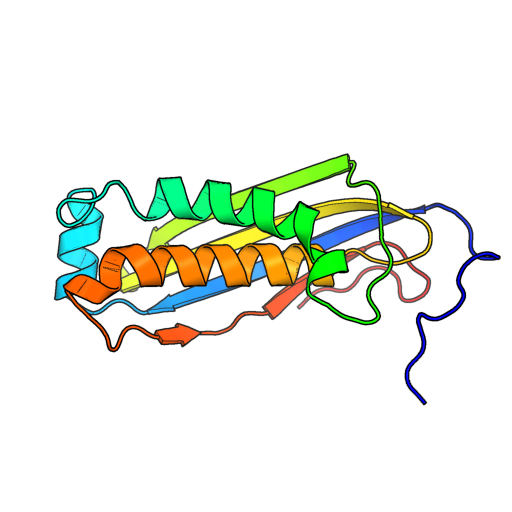 N N . GLU A 1 152 ? 21.997 -1.664 24.885 1.00 35.96 152 GLU A N 1
ATOM 1049 C CA . GLU A 1 152 ? 22.626 -0.677 24.021 1.00 35.12 152 GLU A CA 1
ATOM 1050 C C . GLU A 1 152 ? 23.699 -1.287 23.123 1.00 35.73 152 GLU A C 1
ATOM 1051 O O . GLU A 1 152 ? 24.488 -2.128 23.557 1.00 34.85 152 GLU A O 1
ATOM 1057 N N . TRP A 1 153 ? 23.719 -0.859 21.864 1.00 32.30 153 TRP A N 1
ATOM 1058 C CA . TRP A 1 153 ? 24.704 -1.331 20.899 1.00 27.57 153 TRP A CA 1
ATOM 1059 C C . TRP A 1 153 ? 25.264 -0.119 20.169 1.00 28.81 153 TRP A C 1
ATOM 1060 O O . TRP A 1 153 ? 24.528 0.808 19.833 1.00 27.24 153 TRP A O 1
ATOM 1071 N N . ARG A 1 154 ? 26.566 -0.138 19.908 1.00 30.13 154 ARG A N 1
ATOM 1072 C CA . ARG A 1 154 ? 27.226 0.975 19.244 1.00 33.44 154 ARG A CA 1
ATOM 1073 C C . ARG A 1 154 ? 28.269 0.459 18.256 1.00 34.44 154 ARG A C 1
ATOM 1074 O O . ARG A 1 154 ? 28.979 -0.505 18.542 1.00 32.82 154 ARG A O 1
ATOM 1082 N N . ARG A 1 155 ? 28.356 1.091 17.091 1.00 32.74 155 ARG A N 1
ATOM 1083 C CA . ARG A 1 155 ? 29.339 0.685 16.094 1.00 35.46 155 ARG A CA 1
ATOM 1084 C C . ARG A 1 155 ? 30.683 1.320 16.436 1.00 35.83 155 ARG A C 1
ATOM 1085 O O . ARG A 1 155 ? 30.708 2.544 16.690 1.00 40.54 155 ARG A O 1
#

Radius of gyration: 16.58 Å; Cα contacts (8 Å, |Δi|>4): 326; chains: 1; bounding box: 32×46×43 Å

Nearest PDB structures (foldseek):
  3jqj-assembly1_B  TM=1.002E+00  e=2.156E-29  Thermus thermophilus HB8
  3jqk-assembly1_A  TM=1.006E+00  e=1.212E-27  Thermus thermophilus HB8
  4pyd-assembly1_D  TM=9.722E-01  e=9.882E-19  Escherichia coli K-12
  1ekr-assembly1_A  TM=9.660E-01  e=8.205E-19  Escherichia coli
  4pyd-assembly1_A  TM=9.724E-01  e=2.835E-18  Escherichia coli K-12

Sequence (146 aa):
RPRMVDVTEKPETFRTATAEAFVELTEEALSALEKGGVGKGDPLVVAQLAGILAAKKTADLIPLCHPLPLTGVEVRVELLKAEKRVRIEATVKTKAETGVEMEAMTACAVAALTVYDMLKAASKGLVISQVRLLHKAGGKSGEWRR

B-factor: mean 29.96, std 15.7, range [4.49, 84.03]

Organism: Thermus thermophilus (strain ATCC 27634 / DSM 579 / HB8) (NCBI:txid300852)

CATH classification: 3.30.70.640

Foldseek 3Di:
DDAQDDQPVAFWAKKKWKWKKKKAADVQLLVQQVVQADPDGRLQVVLQVQLQVQLQCQCVPDPNDDRFDWPDKGKGWAQDNVRNMIMIMMMTMHTGSDYSHSSNLRSNVSSNVSSCVRRCVRPVPIDMDDTGIAWMADDPVGTDGD